Protein AF-A0A445BTM4-F1 (afdb_monomer)

Structure (mmCIF, N/CA/C/O backbone):
data_AF-A0A445BTM4-F1
#
_entry.id   AF-A0A445BTM4-F1
#
loop_
_atom_site.group_PDB
_atom_site.id
_atom_site.type_symbol
_atom_site.label_atom_id
_atom_site.label_alt_id
_atom_site.label_comp_id
_atom_site.label_asym_id
_atom_site.label_entity_id
_atom_site.label_seq_id
_atom_site.pdbx_PDB_ins_code
_atom_site.Cartn_x
_atom_site.Cartn_y
_atom_site.Cartn_z
_atom_site.occupancy
_atom_site.B_iso_or_equiv
_atom_site.auth_seq_id
_atom_site.auth_comp_id
_atom_site.auth_asym_id
_atom_site.auth_atom_id
_atom_site.pdbx_PDB_model_num
ATOM 1 N N . MET A 1 1 ? -18.343 -8.814 -8.351 1.00 34.34 1 MET A N 1
ATOM 2 C CA . MET A 1 1 ? -18.734 -8.684 -6.931 1.00 34.34 1 MET A CA 1
ATOM 3 C C . MET A 1 1 ? -18.128 -9.885 -6.224 1.00 34.34 1 MET A C 1
ATOM 5 O O . MET A 1 1 ? -18.727 -10.949 -6.223 1.00 34.34 1 MET A O 1
ATOM 9 N N . SER A 1 2 ? -16.860 -9.780 -5.825 1.00 33.03 2 SER A N 1
ATOM 10 C CA . SER A 1 2 ? -16.072 -10.948 -5.413 1.00 33.03 2 SER A CA 1
ATOM 11 C C . SER A 1 2 ? -16.192 -11.167 -3.910 1.00 33.03 2 SER A C 1
ATOM 13 O O . SER A 1 2 ? -15.995 -10.250 -3.117 1.00 33.03 2 SER A O 1
ATOM 15 N N . THR A 1 3 ? -16.577 -12.389 -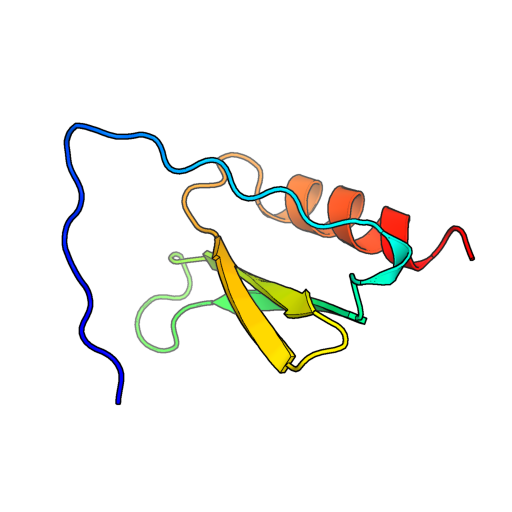3.558 1.00 39.25 3 THR A N 1
ATOM 16 C CA . THR A 1 3 ? -16.830 -12.908 -2.215 1.00 39.25 3 THR A CA 1
ATOM 17 C C . THR A 1 3 ? -15.614 -12.753 -1.302 1.00 39.25 3 THR A C 1
ATOM 19 O O . THR A 1 3 ? -14.539 -13.268 -1.599 1.00 39.25 3 THR A O 1
ATOM 22 N N . PHE A 1 4 ? -15.807 -12.087 -0.162 1.00 44.97 4 PHE A N 1
ATOM 23 C CA . PHE A 1 4 ? -14.856 -12.052 0.947 1.00 44.97 4 PHE A CA 1
ATOM 24 C C . PHE A 1 4 ? -14.773 -13.460 1.560 1.00 44.97 4 PHE A C 1
ATOM 26 O O . PHE A 1 4 ? -15.708 -13.904 2.227 1.00 44.97 4 PHE A O 1
ATOM 33 N N . ARG A 1 5 ? -13.694 -14.201 1.283 1.00 43.56 5 ARG A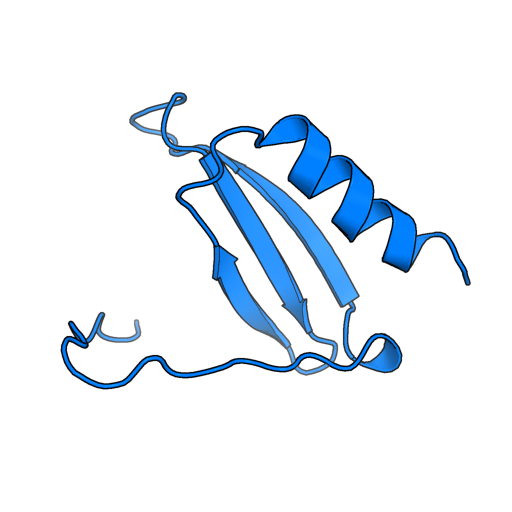 N 1
ATOM 34 C CA . ARG A 1 5 ? -13.383 -15.448 1.997 1.00 43.56 5 ARG A CA 1
ATOM 35 C C . ARG A 1 5 ? -12.583 -15.104 3.247 1.00 43.56 5 ARG A C 1
ATOM 37 O O . ARG A 1 5 ? -11.525 -14.493 3.158 1.00 43.56 5 ARG A O 1
ATOM 44 N N . SER A 1 6 ? -13.115 -15.509 4.396 1.00 40.81 6 SER A N 1
ATOM 45 C CA . SER A 1 6 ? -12.389 -15.553 5.662 1.00 40.81 6 SER A CA 1
ATOM 46 C C . SER A 1 6 ? -11.298 -16.623 5.556 1.00 40.81 6 SER A C 1
ATOM 48 O O . SER A 1 6 ? -11.606 -17.779 5.267 1.00 40.81 6 SER A O 1
ATOM 50 N N . PHE A 1 7 ? -10.040 -16.221 5.736 1.00 49.16 7 PHE A N 1
ATOM 51 C CA . PHE A 1 7 ? -8.882 -17.108 5.819 1.00 49.16 7 PHE A CA 1
ATOM 52 C C . PHE A 1 7 ? -8.300 -17.005 7.230 1.00 49.16 7 PHE A C 1
ATOM 54 O O . PHE A 1 7 ? -7.747 -15.972 7.600 1.00 49.16 7 PHE A O 1
ATOM 61 N N . THR A 1 8 ? -8.421 -18.081 8.001 1.00 54.75 8 THR A N 1
ATOM 62 C CA . THR A 1 8 ? -7.580 -18.342 9.172 1.00 54.75 8 THR A CA 1
ATOM 63 C C . THR A 1 8 ? -6.855 -19.662 8.885 1.00 54.75 8 THR A C 1
ATOM 65 O O . THR A 1 8 ? -7.486 -20.588 8.381 1.00 54.75 8 THR A O 1
ATOM 68 N N . ASP A 1 9 ? -5.543 -19.691 9.155 1.00 50.53 9 ASP A N 1
ATOM 69 C CA . ASP A 1 9 ? -4.559 -20.797 9.043 1.00 50.53 9 ASP A CA 1
ATOM 70 C C . ASP A 1 9 ? -3.605 -20.849 7.827 1.00 50.53 9 ASP A C 1
ATOM 72 O O . ASP A 1 9 ? -2.731 -21.718 7.758 1.00 50.53 9 ASP A O 1
ATOM 76 N N . HIS A 1 10 ? -3.617 -19.853 6.940 1.00 61.62 10 HIS A N 1
ATOM 77 C CA . HIS A 1 10 ? -2.477 -19.593 6.051 1.00 61.62 10 HIS A CA 1
ATOM 78 C C . HIS A 1 10 ? -2.254 -18.093 5.915 1.00 61.62 10 HIS A C 1
ATOM 80 O O . HIS A 1 10 ? -3.165 -17.350 5.557 1.00 61.62 10 HIS A O 1
ATOM 86 N N . VAL A 1 11 ? -1.050 -17.630 6.247 1.00 62.72 11 VAL A N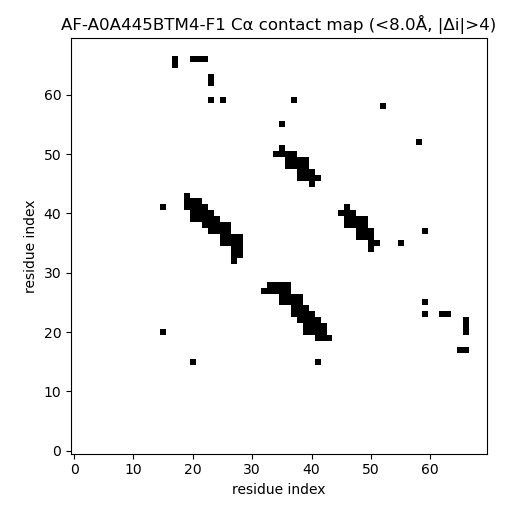 1
ATOM 87 C CA . VAL A 1 11 ? -0.665 -16.249 5.962 1.00 62.72 11 VAL A CA 1
ATOM 88 C C . VAL A 1 11 ? -0.293 -16.212 4.484 1.00 62.72 11 VAL A C 1
ATOM 90 O O . VAL A 1 11 ? 0.829 -16.557 4.122 1.00 62.72 11 VAL A O 1
ATOM 93 N N . ASP A 1 12 ? -1.243 -15.857 3.622 1.00 76.88 12 ASP A N 1
ATOM 94 C CA . ASP A 1 12 ? -0.954 -15.666 2.203 1.00 76.88 12 ASP A CA 1
ATOM 95 C C . ASP A 1 12 ? -0.041 -14.445 2.037 1.00 76.88 12 ASP A C 1
ATOM 97 O O . ASP A 1 12 ? -0.433 -13.295 2.256 1.00 76.88 12 ASP A O 1
ATOM 101 N N . LEU A 1 13 ? 1.217 -14.705 1.685 1.00 83.50 13 LEU A N 1
ATOM 102 C CA . LEU A 1 13 ? 2.200 -13.667 1.407 1.00 83.50 13 LEU A CA 1
ATOM 103 C C . LEU A 1 13 ? 2.003 -13.154 -0.019 1.00 83.50 13 LEU A C 1
ATOM 105 O O . LEU A 1 13 ? 2.157 -13.893 -0.989 1.00 83.50 13 LEU A O 1
ATOM 109 N N . VAL A 1 14 ? 1.716 -11.862 -0.150 1.00 86.31 14 VAL A N 1
ATOM 110 C CA . VAL A 1 14 ? 1.650 -11.181 -1.445 1.00 86.31 14 VAL A CA 1
ATOM 111 C C . VAL A 1 14 ? 2.964 -10.441 -1.676 1.00 86.31 14 VAL A C 1
ATOM 113 O O . VAL A 1 14 ? 3.340 -9.569 -0.893 1.00 86.31 14 VAL A O 1
ATOM 116 N N . VAL A 1 15 ? 3.656 -10.766 -2.768 1.00 90.12 15 VAL A N 1
ATOM 117 C CA . VAL A 1 15 ? 4.865 -10.060 -3.212 1.00 90.12 15 VAL A CA 1
ATOM 118 C C . VAL A 1 15 ? 4.541 -9.302 -4.493 1.00 90.12 15 VAL A C 1
ATOM 120 O O . VAL A 1 15 ? 4.207 -9.912 -5.504 1.00 90.12 15 VAL A O 1
ATOM 123 N N . ILE A 1 16 ? 4.656 -7.973 -4.457 1.00 90.25 16 ILE A N 1
ATOM 124 C CA . ILE A 1 16 ? 4.408 -7.100 -5.612 1.00 90.25 16 ILE A CA 1
ATOM 125 C C . ILE A 1 16 ? 5.749 -6.522 -6.077 1.00 90.25 16 ILE A C 1
ATOM 127 O O . ILE A 1 16 ? 6.343 -5.711 -5.360 1.00 90.25 16 ILE A O 1
ATOM 131 N N . PRO A 1 17 ? 6.253 -6.902 -7.263 1.00 91.62 17 PRO A N 1
ATOM 132 C CA . PRO A 1 17 ? 7.447 -6.284 -7.823 1.00 91.62 17 PRO A CA 1
ATOM 133 C C . PRO A 1 17 ? 7.236 -4.784 -8.061 1.00 91.62 17 PRO A C 1
ATOM 135 O O . PRO A 1 17 ? 6.193 -4.372 -8.564 1.00 91.62 17 PRO A O 1
ATOM 138 N N . LEU A 1 18 ? 8.250 -3.956 -7.793 1.00 91.56 18 LEU A N 1
ATOM 139 C CA . LEU A 1 18 ? 8.131 -2.492 -7.916 1.00 91.56 18 LEU A CA 1
ATOM 140 C C . LEU A 1 18 ? 7.754 -2.021 -9.325 1.00 91.56 18 LEU A C 1
ATOM 142 O O . LEU A 1 18 ? 7.043 -1.033 -9.486 1.00 91.56 18 LEU A O 1
ATOM 146 N N . HIS A 1 19 ? 8.190 -2.741 -10.361 1.00 90.75 19 HIS A N 1
ATOM 147 C CA . HIS A 1 19 ? 7.820 -2.418 -11.738 1.00 90.75 19 HIS A CA 1
ATOM 148 C C . HIS A 1 19 ? 6.339 -2.692 -12.036 1.00 90.75 19 HIS A C 1
ATOM 150 O O . HIS A 1 19 ? 5.796 -2.076 -12.949 1.00 90.75 19 HIS A O 1
ATOM 156 N N . GLN A 1 20 ? 5.696 -3.575 -11.264 1.00 93.38 20 GLN A N 1
ATOM 157 C CA . GLN A 1 20 ? 4.262 -3.841 -11.341 1.00 93.38 20 GLN A CA 1
ATOM 158 C C . GLN A 1 20 ? 3.443 -2.914 -10.446 1.00 93.38 20 GLN A C 1
ATOM 160 O O . GLN A 1 20 ? 2.225 -2.898 -10.576 1.00 93.38 20 GLN A O 1
ATOM 165 N N . LEU A 1 21 ? 4.067 -2.132 -9.562 1.00 93.00 21 LEU A N 1
ATOM 166 C CA . LEU A 1 21 ? 3.373 -1.161 -8.726 1.00 93.00 21 LEU A CA 1
ATOM 167 C C . LEU A 1 21 ? 2.973 0.055 -9.572 1.00 93.00 21 LEU A C 1
ATOM 169 O O . LEU A 1 21 ? 3.832 0.804 -10.040 1.00 93.00 21 LEU A O 1
ATOM 173 N N . ARG A 1 22 ? 1.665 0.250 -9.768 1.00 94.62 22 ARG A N 1
ATOM 174 C CA . ARG A 1 22 ? 1.113 1.361 -10.555 1.00 94.62 22 ARG A CA 1
ATOM 175 C C . ARG A 1 22 ? 0.720 2.547 -9.687 1.00 94.62 22 ARG A C 1
ATOM 177 O O . ARG A 1 22 ? 1.030 3.679 -10.039 1.00 94.62 22 ARG A O 1
ATOM 184 N N . ALA A 1 23 ? 0.003 2.304 -8.593 1.00 95.25 23 ALA A N 1
ATOM 185 C CA . ALA A 1 23 ? -0.489 3.370 -7.727 1.00 95.25 23 ALA A CA 1
ATOM 186 C C . ALA A 1 23 ? -0.597 2.922 -6.270 1.00 95.25 23 ALA A C 1
ATOM 188 O O . ALA A 1 23 ? -0.807 1.743 -5.977 1.00 95.25 23 ALA A O 1
ATOM 189 N N . VAL A 1 24 ? -0.477 3.901 -5.374 1.00 95.81 24 VAL A N 1
ATOM 190 C CA . VAL A 1 24 ? -0.635 3.755 -3.926 1.00 95.81 24 VAL A CA 1
ATOM 191 C C . VAL A 1 24 ? -1.535 4.892 -3.456 1.00 95.81 24 VAL A C 1
ATOM 193 O O . VAL A 1 24 ? -1.097 6.044 -3.372 1.00 95.81 24 VAL A O 1
ATOM 196 N N . ASN A 1 25 ? -2.792 4.568 -3.164 1.00 96.62 25 ASN A N 1
ATOM 197 C CA . ASN A 1 25 ? -3.807 5.548 -2.796 1.00 96.62 25 ASN A CA 1
ATOM 198 C C . ASN A 1 25 ? -4.191 5.386 -1.319 1.00 96.62 25 ASN A C 1
ATOM 200 O O . ASN A 1 25 ? -4.695 4.326 -0.934 1.00 96.62 25 ASN A O 1
ATOM 204 N N . PRO A 1 26 ? -3.993 6.413 -0.480 1.00 96.44 26 PRO A N 1
ATOM 205 C CA . PRO A 1 26 ? -4.593 6.440 0.843 1.00 96.44 26 PRO A CA 1
ATOM 206 C C . PRO A 1 26 ? -6.115 6.585 0.724 1.00 96.44 26 PRO A C 1
ATOM 208 O O . PRO A 1 26 ? -6.617 7.333 -0.114 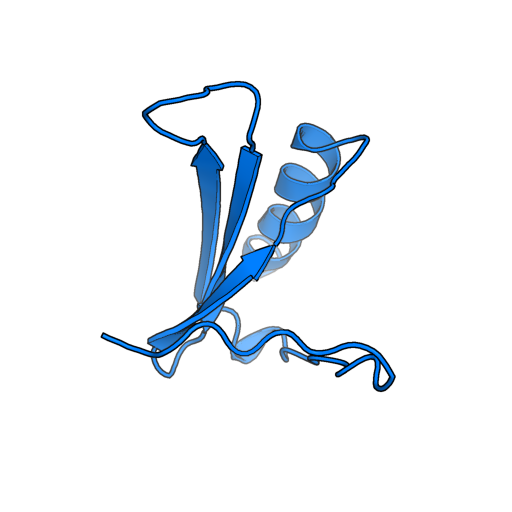1.00 96.44 26 PRO A O 1
ATOM 211 N N . SER A 1 27 ? -6.855 5.890 1.580 1.00 95.31 27 SER A N 1
ATOM 212 C CA . SER A 1 27 ? -8.315 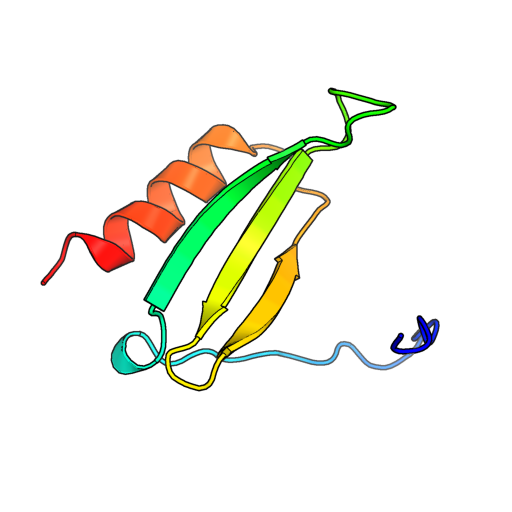5.946 1.630 1.00 95.31 27 SER A CA 1
ATOM 213 C C . SER A 1 27 ? -8.814 5.760 3.062 1.00 95.31 27 SER A C 1
ATOM 215 O O . SER A 1 27 ? -8.104 5.252 3.927 1.00 95.31 27 SER A O 1
ATOM 217 N N . ALA A 1 28 ? -10.047 6.174 3.323 1.00 93.00 28 ALA A N 1
ATOM 218 C CA . ALA A 1 28 ? -10.723 5.960 4.595 1.00 93.00 28 ALA A CA 1
ATOM 219 C C . ALA A 1 28 ? -12.177 5.549 4.349 1.00 93.00 28 ALA A C 1
ATOM 221 O O . ALA A 1 28 ? -12.765 5.901 3.320 1.00 93.00 28 ALA A O 1
ATOM 222 N N . SER A 1 29 ? -12.764 4.803 5.285 1.00 91.25 29 SER A N 1
ATOM 223 C CA . SER A 1 29 ? -14.168 4.402 5.194 1.00 91.25 29 SER A CA 1
ATOM 224 C C . SER A 1 29 ? -15.061 5.641 5.219 1.00 91.25 29 SER A C 1
ATOM 226 O O . SER A 1 29 ? -14.878 6.563 6.017 1.00 91.25 29 SER A O 1
ATOM 228 N N . LYS A 1 30 ? -16.059 5.663 4.331 1.00 90.62 30 LYS A N 1
ATOM 229 C CA . LYS A 1 30 ? -17.039 6.759 4.255 1.00 90.62 30 LYS A CA 1
ATOM 230 C C . LYS A 1 30 ? -17.915 6.824 5.506 1.00 90.62 30 LYS A C 1
ATOM 232 O O . LYS A 1 30 ? -18.382 7.896 5.868 1.00 90.62 30 LYS A O 1
ATOM 237 N N . THR A 1 31 ? -18.144 5.675 6.134 1.00 93.31 31 THR A N 1
ATOM 238 C CA . THR A 1 31 ? -18.955 5.517 7.345 1.00 93.31 31 THR A CA 1
ATOM 239 C C . THR A 1 31 ? -18.133 5.696 8.618 1.00 93.31 31 THR A C 1
ATOM 241 O O . THR A 1 31 ? -18.690 6.101 9.633 1.00 93.31 31 THR A O 1
ATOM 244 N N . ASN A 1 32 ? -16.823 5.427 8.575 1.00 91.19 32 ASN A N 1
ATOM 245 C CA . ASN A 1 32 ? -15.928 5.568 9.722 1.00 91.19 32 ASN A CA 1
ATOM 246 C C . ASN A 1 32 ? -14.542 6.077 9.295 1.00 91.19 32 ASN A C 1
ATOM 248 O O . ASN A 1 32 ? -13.688 5.307 8.869 1.00 91.19 32 ASN A O 1
ATOM 252 N N . GLN A 1 33 ? -14.271 7.370 9.470 1.00 88.69 33 GLN A N 1
ATOM 253 C CA . GLN A 1 33 ? -12.993 7.968 9.052 1.00 88.69 33 GLN A CA 1
ATOM 254 C C . GLN A 1 33 ? -11.762 7.427 9.805 1.00 88.69 33 GLN A C 1
ATOM 256 O O . GLN A 1 33 ? -10.633 7.615 9.349 1.00 88.69 33 GLN A O 1
ATOM 261 N N . SER A 1 34 ? -11.965 6.750 10.939 1.00 89.19 34 SER A N 1
ATOM 262 C CA . SER A 1 34 ? -10.892 6.090 11.689 1.00 89.19 34 SER A CA 1
ATOM 263 C C . SER A 1 34 ? -10.440 4.779 11.039 1.00 89.19 34 SER A C 1
ATOM 265 O O . SER A 1 34 ? -9.313 4.341 11.263 1.00 89.19 34 SER A O 1
ATOM 267 N N . GLU A 1 35 ? -11.286 4.158 10.213 1.00 92.56 35 GLU A N 1
ATOM 268 C CA . GLU A 1 35 ? -10.912 3.003 9.399 1.00 92.56 35 GLU A CA 1
ATOM 269 C C . GLU A 1 35 ? -10.170 3.494 8.160 1.00 92.56 35 GLU A C 1
ATOM 271 O O . GLU A 1 35 ? -10.767 3.980 7.196 1.00 92.56 35 GLU A O 1
ATOM 276 N N . LYS A 1 36 ? -8.843 3.394 8.211 1.00 94.75 36 LYS A N 1
ATOM 277 C CA . LYS A 1 36 ? -7.952 3.826 7.139 1.00 94.75 36 LYS A CA 1
ATOM 278 C C . LYS A 1 36 ? -7.417 2.630 6.354 1.00 94.75 36 LYS A C 1
ATOM 280 O O . LYS A 1 36 ? -7.083 1.590 6.925 1.00 94.75 36 LYS A O 1
ATOM 285 N N . TYR A 1 37 ? -7.292 2.819 5.048 1.00 95.56 37 TYR A N 1
ATOM 286 C CA . TYR A 1 37 ? -6.903 1.805 4.079 1.00 95.56 37 TYR A CA 1
ATOM 287 C C . TYR A 1 37 ? -5.809 2.342 3.166 1.00 95.56 37 TYR A C 1
ATOM 289 O O . TYR A 1 37 ? -5.840 3.502 2.763 1.00 95.56 37 TYR A O 1
ATOM 297 N N . ILE A 1 38 ? -4.882 1.480 2.770 1.00 96.38 38 ILE A N 1
ATOM 298 C CA . ILE A 1 38 ? -3.949 1.765 1.682 1.00 96.38 38 ILE A CA 1
ATOM 299 C C . ILE A 1 38 ? -4.337 0.869 0.512 1.00 96.38 38 ILE A C 1
ATOM 301 O O . ILE A 1 38 ? -4.251 -0.356 0.613 1.00 96.38 38 ILE A O 1
ATOM 305 N N . GLN A 1 39 ? -4.780 1.480 -0.584 1.00 96.44 39 GLN A N 1
ATOM 306 C CA . GLN A 1 39 ? -5.031 0.778 -1.834 1.00 96.44 39 GLN A CA 1
ATOM 307 C C . GLN A 1 39 ? -3.729 0.704 -2.625 1.00 96.44 39 GLN A C 1
ATOM 309 O O . GLN A 1 39 ? -3.128 1.731 -2.949 1.00 96.44 39 GLN A O 1
ATOM 314 N N . ILE A 1 40 ? -3.323 -0.509 -2.970 1.00 94.88 40 ILE A N 1
ATOM 315 C CA . ILE A 1 40 ? -2.232 -0.769 -3.897 1.00 94.88 40 ILE A CA 1
ATOM 316 C C . ILE A 1 40 ? -2.826 -1.289 -5.197 1.00 94.88 40 ILE A C 1
ATOM 318 O O . ILE A 1 40 ? -3.591 -2.252 -5.193 1.00 94.88 40 ILE A O 1
ATOM 322 N N . ILE A 1 41 ? -2.460 -0.647 -6.304 1.00 95.38 41 ILE A N 1
ATOM 323 C CA . ILE A 1 41 ? -2.918 -1.027 -7.634 1.00 95.38 41 ILE A CA 1
ATOM 324 C C . ILE A 1 41 ? -1.719 -1.454 -8.465 1.00 95.38 41 ILE A C 1
ATOM 326 O O . ILE A 1 41 ? -0.733 -0.716 -8.562 1.00 95.38 41 ILE A O 1
ATOM 330 N N . SER A 1 42 ? -1.813 -2.625 -9.080 1.00 94.69 42 SER A N 1
ATOM 331 C CA . SER A 1 42 ? -0.794 -3.122 -9.993 1.00 94.69 42 SER A CA 1
ATOM 332 C C . SER A 1 42 ? -1.027 -2.666 -11.439 1.00 94.69 42 SER A C 1
ATOM 334 O O . SER A 1 42 ? -2.093 -2.163 -11.811 1.00 94.69 42 SER A O 1
ATOM 336 N N . VAL A 1 43 ? -0.007 -2.826 -12.282 1.00 94.75 43 VAL A N 1
ATOM 337 C CA . VAL A 1 43 ? -0.064 -2.509 -13.719 1.00 94.75 43 VAL A CA 1
ATOM 338 C C . VAL A 1 43 ? -1.117 -3.329 -14.464 1.00 94.75 43 VAL A C 1
ATOM 340 O O . VAL A 1 43 ? -1.734 -2.801 -15.384 1.00 94.75 43 VAL A O 1
ATOM 343 N N . ASP A 1 44 ? -1.372 -4.563 -14.027 1.00 94.25 44 ASP A N 1
ATOM 344 C CA . ASP A 1 44 ? -2.395 -5.477 -14.550 1.00 94.25 44 ASP A CA 1
ATOM 345 C C . ASP A 1 44 ? -3.769 -5.309 -13.872 1.00 94.25 44 ASP A C 1
ATOM 347 O O . ASP A 1 44 ? -4.643 -6.157 -14.022 1.00 94.25 44 ASP A O 1
ATOM 351 N N . ASN A 1 45 ? -3.987 -4.188 -13.171 1.00 93.56 45 ASN A N 1
ATOM 352 C CA . ASN A 1 45 ? -5.260 -3.808 -12.550 1.00 93.56 45 ASN A CA 1
ATOM 353 C C . ASN A 1 45 ? -5.716 -4.671 -11.360 1.00 93.56 45 ASN A C 1
ATOM 355 O O . ASN A 1 45 ? -6.869 -4.542 -10.944 1.00 93.56 45 ASN A O 1
ATOM 359 N N . HIS A 1 46 ? -4.846 -5.478 -10.752 1.00 93.81 46 HIS A N 1
ATOM 360 C CA . HIS A 1 46 ? -5.153 -6.057 -9.446 1.00 93.81 46 HIS A CA 1
ATOM 361 C C . HIS A 1 46 ? -5.165 -4.974 -8.363 1.00 93.81 46 HIS A C 1
ATOM 363 O O . HIS A 1 46 ? -4.333 -4.062 -8.347 1.00 93.81 46 HIS A O 1
ATOM 369 N N . GLU A 1 47 ? -6.126 -5.085 -7.446 1.00 94.06 47 GLU A N 1
ATOM 370 C CA . GLU A 1 47 ? -6.293 -4.168 -6.324 1.00 94.06 47 GLU A CA 1
ATOM 371 C C . GLU A 1 47 ? -6.115 -4.906 -5.003 1.00 94.06 47 GLU A C 1
ATOM 373 O O . GLU A 1 47 ? -6.819 -5.874 -4.712 1.00 94.06 47 GLU A O 1
ATOM 378 N N . PHE A 1 48 ? -5.204 -4.399 -4.181 1.00 92.88 48 PHE A N 1
ATOM 379 C CA . PHE A 1 48 ? -4.937 -4.906 -2.845 1.00 92.88 48 PHE A CA 1
ATOM 380 C C . PHE A 1 48 ? -5.265 -3.824 -1.823 1.00 92.88 48 PHE A C 1
ATOM 382 O O . PHE A 1 48 ? -4.815 -2.684 -1.944 1.00 92.88 48 PHE A O 1
ATOM 389 N N . TRP A 1 49 ? -6.044 -4.188 -0.808 1.00 93.31 49 TRP A N 1
ATOM 390 C CA . TRP A 1 49 ? -6.491 -3.277 0.239 1.00 93.31 49 TRP A CA 1
ATOM 391 C C . TRP A 1 49 ? -5.866 -3.681 1.567 1.00 93.31 49 TRP A C 1
ATOM 393 O O . TRP A 1 49 ? -6.204 -4.721 2.130 1.00 93.31 49 TRP A O 1
ATOM 403 N N . PHE A 1 50 ? -4.959 -2.846 2.069 1.00 91.75 50 PHE A N 1
ATOM 404 C CA . PHE A 1 50 ? -4.281 -3.071 3.342 1.00 91.75 50 PHE A CA 1
ATOM 405 C C . PHE A 1 50 ? -4.877 -2.182 4.433 1.00 91.75 50 PHE A C 1
ATOM 407 O O . PHE A 1 50 ? -5.141 -1.000 4.211 1.00 91.75 50 PHE A O 1
ATOM 414 N N . MET A 1 51 ? -5.052 -2.748 5.624 1.00 91.19 51 MET A N 1
ATOM 415 C CA . MET A 1 51 ? -5.569 -2.088 6.828 1.00 91.19 51 MET A CA 1
ATOM 416 C C . MET A 1 51 ? -4.686 -2.425 8.035 1.00 91.19 51 MET A C 1
ATOM 418 O O . MET A 1 51 ? -3.738 -3.197 7.921 1.00 91.19 51 MET A O 1
ATOM 422 N N . GLY A 1 52 ? -5.028 -1.893 9.211 1.00 90.25 52 GLY A N 1
ATOM 423 C CA . GLY A 1 52 ? -4.407 -2.305 10.476 1.00 90.25 52 GLY A CA 1
ATOM 424 C C . GLY A 1 52 ? -3.051 -1.653 10.753 1.00 90.25 52 GLY A C 1
ATOM 425 O O . GLY A 1 52 ? -2.298 -2.120 11.603 1.00 90.25 52 GLY A O 1
ATOM 426 N N . PHE A 1 53 ? -2.727 -0.563 10.056 1.00 91.62 53 PHE A N 1
ATOM 427 C CA . PHE A 1 53 ? -1.503 0.192 10.304 1.00 91.62 53 PHE A CA 1
ATOM 428 C C . PHE A 1 53 ? -1.608 0.998 11.599 1.00 91.62 53 PHE A C 1
ATOM 430 O O . PHE A 1 53 ? -2.413 1.922 11.691 1.00 91.62 53 PHE A O 1
ATOM 437 N N . VAL A 1 54 ? -0.722 0.717 12.558 1.00 92.56 54 VAL A N 1
ATOM 438 C CA . VAL A 1 54 ? -0.562 1.547 13.766 1.00 92.56 54 VAL A CA 1
ATOM 439 C C . VAL A 1 54 ? -0.079 2.956 13.394 1.00 92.56 54 VAL A C 1
ATOM 441 O O . VAL A 1 54 ? -0.592 3.947 13.901 1.00 92.56 54 VAL A O 1
ATOM 444 N N . HIS A 1 55 ? 0.864 3.053 12.450 1.00 95.25 55 HIS A N 1
ATOM 445 C CA . HIS A 1 55 ? 1.418 4.314 11.943 1.00 95.25 55 HIS A CA 1
ATOM 446 C C . HIS A 1 55 ? 1.027 4.531 10.476 1.00 95.25 55 HIS A C 1
ATOM 448 O O . HIS A 1 55 ? 1.868 4.473 9.576 1.00 95.25 55 HIS A O 1
ATOM 454 N N . TYR A 1 56 ? -0.267 4.742 10.231 1.00 95.44 56 TYR A N 1
ATOM 455 C CA . TYR A 1 56 ? -0.837 4.828 8.883 1.00 95.44 56 TYR A CA 1
ATOM 456 C C . TYR A 1 56 ? -0.134 5.852 7.974 1.00 95.44 56 TYR A C 1
ATOM 458 O O . TYR A 1 56 ? 0.306 5.498 6.883 1.00 95.44 56 TYR A O 1
ATOM 466 N N . ASP A 1 57 ? 0.027 7.100 8.423 1.00 95.50 57 ASP A N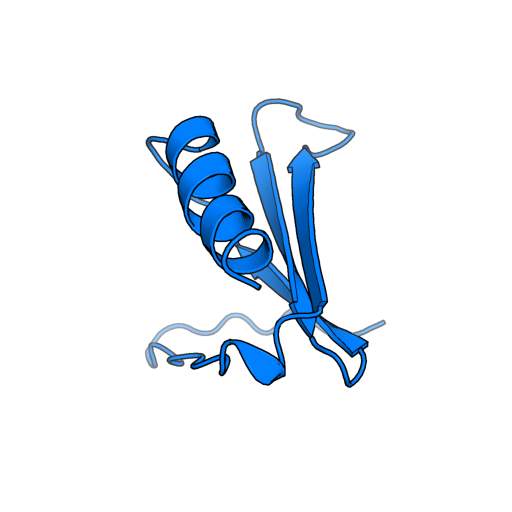 1
ATOM 467 C CA . ASP A 1 57 ? 0.565 8.170 7.569 1.00 95.50 57 ASP A CA 1
ATOM 468 C C . ASP A 1 57 ? 2.035 7.918 7.188 1.00 95.50 57 ASP A C 1
ATOM 470 O O . ASP A 1 57 ? 2.451 8.153 6.051 1.00 95.50 57 ASP A O 1
ATOM 474 N N . SER A 1 58 ? 2.824 7.359 8.114 1.00 96.62 58 SER A N 1
ATOM 475 C CA . SER A 1 58 ? 4.203 6.943 7.844 1.00 96.62 58 SER A CA 1
ATOM 476 C C . SER A 1 58 ? 4.267 5.783 6.849 1.00 96.62 58 SER A C 1
ATOM 478 O O . SER A 1 58 ? 5.126 5.791 5.967 1.00 96.62 58 SER A O 1
ATOM 480 N N . ALA A 1 59 ? 3.359 4.807 6.953 1.00 96.12 59 ALA A N 1
ATOM 481 C CA . ALA A 1 59 ? 3.277 3.698 6.006 1.00 96.12 59 ALA A CA 1
ATOM 482 C C . ALA A 1 59 ? 2.948 4.198 4.592 1.00 96.12 59 ALA A C 1
ATOM 484 O O . ALA A 1 59 ? 3.670 3.868 3.652 1.00 96.12 59 ALA A O 1
ATOM 485 N N . VAL A 1 60 ? 1.936 5.063 4.449 1.00 95.75 60 VAL A N 1
ATOM 486 C CA . VAL A 1 60 ? 1.580 5.690 3.164 1.00 95.75 60 VAL A CA 1
ATOM 487 C C . VAL A 1 60 ? 2.786 6.406 2.559 1.00 95.75 60 VAL A C 1
ATOM 489 O O . VAL A 1 60 ? 3.143 6.127 1.415 1.00 95.75 60 VAL A O 1
ATOM 492 N N . LYS A 1 61 ? 3.456 7.269 3.336 1.00 96.00 61 LYS A N 1
ATOM 493 C CA . LYS A 1 61 ? 4.626 8.027 2.871 1.00 96.00 61 LYS A CA 1
ATOM 494 C C . LYS A 1 61 ? 5.753 7.114 2.385 1.00 96.00 61 LYS A C 1
ATOM 496 O O . LYS A 1 61 ? 6.318 7.362 1.323 1.00 96.00 61 LYS A O 1
ATOM 501 N N . ASN A 1 62 ? 6.076 6.066 3.143 1.00 94.50 62 ASN A N 1
ATOM 502 C CA . ASN A 1 62 ? 7.148 5.139 2.782 1.00 94.50 62 ASN A CA 1
ATOM 503 C C . ASN A 1 62 ? 6.825 4.372 1.496 1.00 94.50 62 ASN A C 1
ATOM 505 O O . ASN A 1 62 ? 7.675 4.289 0.615 1.00 94.50 62 ASN A O 1
ATOM 509 N N . ILE A 1 63 ? 5.599 3.857 1.354 1.00 93.06 63 ILE A N 1
ATOM 510 C CA . ILE A 1 63 ? 5.198 3.078 0.175 1.00 93.06 63 ILE A CA 1
ATOM 511 C C . ILE A 1 63 ? 5.100 3.986 -1.064 1.00 93.06 63 ILE A C 1
ATOM 513 O O . ILE A 1 63 ? 5.587 3.624 -2.133 1.00 93.06 63 ILE A O 1
ATOM 517 N N . GLN A 1 64 ? 4.537 5.192 -0.932 1.00 94.25 64 GLN A N 1
ATOM 518 C CA . GLN A 1 64 ? 4.494 6.174 -2.023 1.00 94.25 64 GLN A CA 1
ATOM 519 C C . GLN A 1 64 ? 5.888 6.655 -2.440 1.00 94.25 64 GLN A C 1
ATOM 521 O O . GLN A 1 64 ? 6.111 6.891 -3.625 1.00 94.25 64 GLN A O 1
ATOM 526 N N . GLY A 1 65 ? 6.840 6.757 -1.508 1.00 93.25 65 GLY A N 1
ATOM 527 C CA . GLY A 1 65 ? 8.230 7.098 -1.821 1.00 93.25 65 GLY A CA 1
ATOM 528 C C . GLY A 1 65 ? 8.868 6.135 -2.826 1.00 93.25 65 GLY A C 1
ATOM 529 O O . GLY A 1 65 ? 9.643 6.560 -3.677 1.00 93.25 65 GLY A O 1
ATOM 530 N N . VAL A 1 66 ? 8.462 4.861 -2.816 1.00 88.50 66 VAL A N 1
ATOM 531 C CA . VAL A 1 66 ? 8.950 3.855 -3.771 1.00 88.50 66 VAL A CA 1
ATOM 532 C C . VAL A 1 66 ? 8.491 4.138 -5.207 1.00 88.50 66 VAL A C 1
ATOM 534 O O . VAL A 1 66 ? 9.202 3.814 -6.155 1.00 88.50 66 VAL A O 1
ATOM 537 N N . LEU A 1 67 ? 7.334 4.785 -5.391 1.00 84.38 67 LEU A N 1
ATOM 538 C CA . LEU A 1 67 ? 6.868 5.222 -6.713 1.00 84.38 67 LEU A CA 1
ATOM 539 C C . LEU A 1 67 ? 7.670 6.414 -7.257 1.00 84.38 67 LEU A C 1
ATOM 541 O O . LEU A 1 67 ? 7.724 6.597 -8.470 1.00 84.38 67 LEU A O 1
ATOM 545 N N . GLN A 1 68 ? 8.271 7.217 -6.375 1.00 72.31 68 GLN A N 1
ATOM 546 C CA . GLN A 1 68 ? 9.001 8.439 -6.731 1.00 72.31 68 GLN A CA 1
ATOM 547 C C . GLN A 1 68 ? 10.473 8.184 -7.078 1.00 72.31 68 GLN A C 1
ATOM 549 O O . GLN A 1 68 ? 11.098 9.031 -7.701 1.00 72.31 68 GLN A O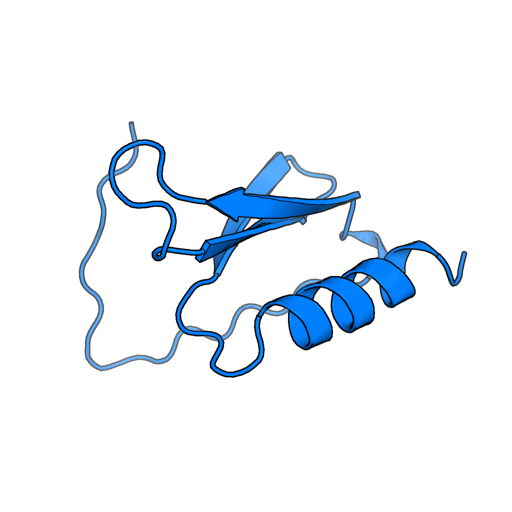 1
ATOM 554 N N . THR A 1 69 ? 11.038 7.030 -6.710 1.00 62.41 69 THR A N 1
ATOM 555 C CA . THR A 1 69 ? 12.413 6.615 -7.062 1.00 62.41 69 THR A CA 1
ATOM 556 C C . THR A 1 69 ? 12.520 6.108 -8.513 1.00 62.41 69 THR A C 1
ATOM 558 O O . THR A 1 69 ? 13.213 5.133 -8.791 1.00 62.41 69 THR A O 1
ATOM 561 N N . ARG A 1 70 ? 11.819 6.745 -9.455 1.00 54.84 70 ARG A N 1
ATOM 562 C CA . ARG A 1 70 ? 11.930 6.465 -10.894 1.00 54.84 70 ARG A CA 1
ATOM 563 C C . ARG A 1 70 ? 12.684 7.561 -11.624 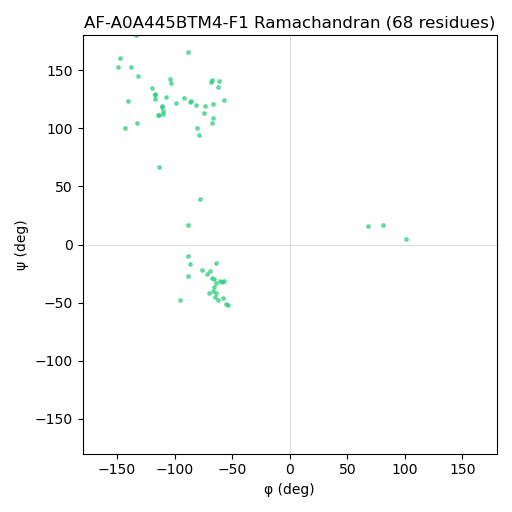1.00 54.84 70 ARG A C 1
ATOM 565 O O . ARG A 1 70 ? 12.537 8.735 -11.225 1.00 54.84 70 ARG A O 1
#

Secondary structure (DSSP, 8-state):
--------S--------GGGEEEEEEEE-SS-TTSEEEEEEETT--EEEE---TTHHHHHHHHHHHHH--

Mean predicted aligned error: 7.52 Å

InterPro domains:
  IPR004182 GRAM domain [PF02893] (4-68)
  IPR011993 PH-like domain superfamily [G3DSA:2.30.29.30] (2-69)
  IPR037848 GEM-like protein [PTHR31969] (14-69)

Foldseek 3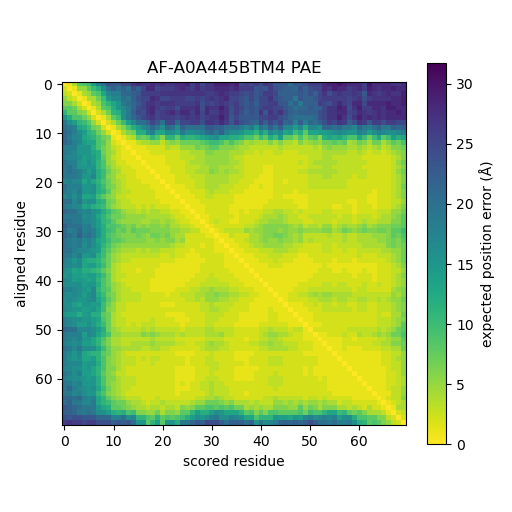Di:
DDDDDDDDPDPDDDDDPLQQFDDWDWDADPVDRVFIWIWTATPVGDIDIDTDDPPVVVVSVVVVVSVVPD

Organism: Arachis hypogaea (NCBI:txid3818)

Sequence (70 aa):
MSTFRSFTDHVDLVVIPLHQLRAVNPSASKTNQSEKYIQIISVDNHEFWFMGFVHYDSAVKNIQGVLQTR

Nearest PDB structures (foldseek):
  1qe6-assembly3_C  TM=5.489E-01  e=2.298E-01  Homo sapiens
  2mgs-assembly1_B  TM=6.163E-01  e=3.377E-01  Homo sapiens
  6wzl-assembly1_F  TM=6.554E-01  e=5.293E-01  Macaca fascicularis
  8ic0-assembly1_F  TM=4.967E-01  e=3.377E-01  Homo sapiens
  2hci-assembly1_B  TM=5.156E-01  e=1.072E+00  unclassified

Solvent-accessible surface area (backbone atoms only — not comparable to full-atom values): 4654 Å² total; per-residue (Å²): 138,83,82,88,76,90,77,83,94,65,88,83,81,84,84,79,56,73,90,41,56,64,48,69,45,82,47,54,41,92,92,41,74,85,49,51,35,41,37,38,30,34,70,87,68,50,76,44,82,44,65,86,59,91,58,50,70,62,51,52,53,58,58,47,48,64,72,64,77,111

pLDDT: mean 84.23, std 17.99, range [33.03, 96.62]

Radius of gyration: 13.33 Å; Cα contacts (8 Å, |Δi|>4): 74; chains: 1; bounding box: 31×29×28 Å